Protein AF-A0A8J7XD79-F1 (afdb_monomer)

Radius of gyration: 17.16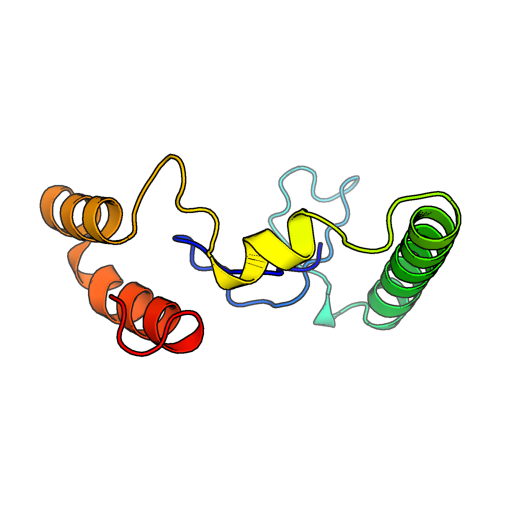 Å; Cα contacts (8 Å, |Δi|>4): 71; chains: 1; bounding box: 36×36×36 Å

Secondary structure (DSSP, 8-state):
-B-S--TTS----SB----TTT-TT-----TTT-HHHHHHHHHHHHHHHHHHHHHS-SS-HHHHHGGG-S-SSS-HHHHHHHHHHTT-GGGHHHHHHHHHHHSTTT-

Nearest PDB structures (foldseek):
  6psm-assembly3_D  TM=8.898E-01  e=2.231E+00  Pseudoalteromonas fuliginea
  6psm-assembly2_E  TM=8.918E-01  e=2.231E+00  Pseudoalteromonas fuliginea
  1fsu-assembly1_A  TM=8.501E-01  e=2.231E+00  Homo sapiens
  7all-assembly1_AAA  TM=5.612E-01  e=2.092E+00  Bacteroides thetaiotaomicron VPI-5482

Structure (mmCIF, N/CA/C/O backbone):
data_AF-A0A8J7XD79-F1
#
_entry.id   AF-A0A8J7XD79-F1
#
loop_
_atom_site.group_PDB
_atom_site.id
_atom_site.type_symbol
_atom_site.label_atom_id
_atom_site.label_alt_id
_atom_site.label_comp_id
_atom_site.label_asym_id
_atom_site.label_entity_id
_atom_site.label_seq_id
_atom_site.pdbx_PDB_ins_code
_atom_site.Cartn_x
_atom_site.Cartn_y
_atom_site.Cartn_z
_atom_site.occupancy
_atom_site.B_iso_or_equiv
_atom_site.auth_seq_id
_atom_site.auth_comp_id
_atom_site.auth_asym_id
_atom_site.auth_atom_id
_atom_site.pdbx_PDB_model_num
ATOM 1 N N . ILE A 1 1 ? 1.825 -5.593 -8.610 1.00 78.00 1 ILE A N 1
ATOM 2 C CA . ILE A 1 1 ? 1.422 -4.346 -7.913 1.00 78.00 1 ILE A CA 1
ATOM 3 C C . ILE A 1 1 ? 2.325 -4.190 -6.703 1.00 78.00 1 ILE A C 1
ATOM 5 O O . ILE A 1 1 ? 2.463 -5.159 -5.975 1.00 78.00 1 ILE A O 1
ATOM 9 N N . ARG A 1 2 ? 2.940 -3.019 -6.501 1.00 81.62 2 ARG A N 1
ATOM 10 C CA . ARG A 1 2 ? 3.750 -2.714 -5.312 1.00 81.62 2 ARG A CA 1
ATOM 11 C C . ARG A 1 2 ? 2.992 -1.739 -4.418 1.00 81.62 2 ARG A C 1
ATOM 13 O O . ARG A 1 2 ? 2.547 -0.700 -4.909 1.00 81.62 2 ARG A O 1
ATOM 20 N N . PHE A 1 3 ? 2.864 -2.042 -3.131 1.00 81.69 3 PHE A N 1
ATOM 21 C CA . PHE A 1 3 ? 2.260 -1.115 -2.176 1.00 81.69 3 PHE A CA 1
ATOM 22 C C . PHE A 1 3 ? 3.289 -0.107 -1.662 1.00 81.69 3 PHE A C 1
ATOM 24 O O . PHE A 1 3 ? 4.383 -0.468 -1.243 1.00 81.69 3 PHE A O 1
ATOM 31 N N . LEU A 1 4 ? 2.929 1.178 -1.694 1.00 85.25 4 LEU A N 1
ATOM 32 C CA . LEU A 1 4 ? 3.777 2.269 -1.191 1.00 85.25 4 LEU A CA 1
ATOM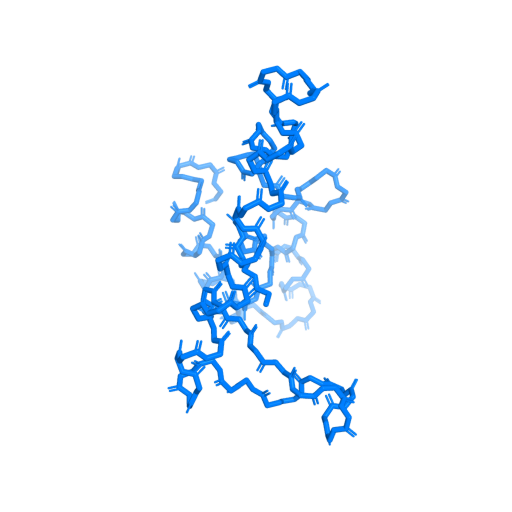 33 C C . LEU A 1 4 ? 3.353 2.732 0.207 1.00 85.25 4 LEU A C 1
ATOM 35 O O . LEU A 1 4 ? 4.162 3.230 0.981 1.00 85.25 4 LEU A O 1
ATOM 39 N N . HIS A 1 5 ? 2.068 2.576 0.522 1.00 89.00 5 HIS A N 1
ATOM 40 C CA . HIS A 1 5 ? 1.478 2.932 1.802 1.00 89.00 5 HIS A CA 1
ATOM 41 C C . HIS A 1 5 ? 0.175 2.131 1.986 1.00 89.00 5 HIS A C 1
ATOM 43 O O . HIS A 1 5 ? -0.649 2.121 1.069 1.00 89.00 5 HIS A O 1
ATOM 49 N N . PRO A 1 6 ? -0.082 1.502 3.146 1.00 84.69 6 PRO A N 1
ATOM 50 C CA . PRO A 1 6 ? -1.237 0.608 3.314 1.00 84.69 6 PRO A CA 1
ATOM 51 C C . PRO A 1 6 ? -2.573 1.351 3.462 1.00 84.69 6 PRO A C 1
ATOM 53 O O . PRO A 1 6 ? -3.656 0.805 3.258 1.00 84.69 6 PRO A O 1
ATOM 56 N N . GLY A 1 7 ? -2.511 2.627 3.847 1.00 90.94 7 GLY A N 1
ATOM 57 C CA . GLY A 1 7 ? -3.686 3.463 4.048 1.00 90.94 7 GLY A CA 1
ATOM 58 C C . GLY A 1 7 ? -4.568 2.894 5.154 1.00 90.94 7 GLY A C 1
ATOM 59 O O . GLY A 1 7 ? -4.134 2.769 6.295 1.00 90.94 7 GLY A O 1
ATOM 60 N N . LEU A 1 8 ? -5.816 2.579 4.811 1.00 92.88 8 LEU A N 1
ATOM 61 C CA . LEU A 1 8 ? -6.837 2.108 5.752 1.00 92.88 8 LEU A CA 1
ATOM 62 C C . LEU A 1 8 ? -7.235 0.645 5.536 1.00 92.88 8 LEU A C 1
ATOM 64 O O . LEU A 1 8 ? -8.174 0.176 6.179 1.00 92.88 8 LEU A O 1
ATOM 68 N N . TYR A 1 9 ? -6.563 -0.055 4.622 1.00 86.19 9 TYR A N 1
ATOM 69 C CA . TYR A 1 9 ? -6.916 -1.412 4.221 1.00 86.19 9 TYR A CA 1
ATOM 70 C C . TYR A 1 9 ? -5.820 -2.401 4.617 1.00 86.19 9 TYR A C 1
ATOM 72 O O . TYR A 1 9 ? -4.643 -2.032 4.609 1.00 86.19 9 TYR A O 1
ATOM 80 N N . PRO A 1 10 ? -6.197 -3.646 4.955 1.00 81.69 10 PRO A N 1
ATOM 81 C CA . PRO A 1 10 ? -5.256 -4.671 5.356 1.00 81.69 10 PRO A CA 1
ATOM 82 C C . PRO A 1 10 ? -4.639 -5.393 4.176 1.00 81.69 10 PRO A C 1
ATOM 84 O O . PRO A 1 10 ? -4.952 -6.543 3.898 1.00 81.69 10 PRO A O 1
ATOM 87 N N . TYR A 1 11 ? -3.773 -4.673 3.472 1.00 79.75 11 TYR A N 1
ATOM 88 C CA . TYR A 1 11 ? -2.821 -5.290 2.566 1.00 79.75 11 TYR A CA 1
ATOM 89 C C . TYR A 1 11 ? -1.545 -5.561 3.352 1.00 79.75 11 TYR A C 1
ATOM 91 O O . TYR A 1 11 ? -0.870 -4.622 3.781 1.00 79.75 11 TYR A O 1
ATOM 99 N N . ASP A 1 12 ? -1.284 -6.842 3.584 1.00 74.81 12 ASP A N 1
ATOM 100 C CA . ASP A 1 12 ? -0.123 -7.301 4.345 1.00 74.81 12 ASP A CA 1
ATOM 101 C C . ASP A 1 12 ? 1.059 -7.636 3.423 1.00 74.81 12 ASP A C 1
ATOM 103 O O . ASP A 1 12 ? 2.211 -7.508 3.833 1.00 74.81 12 ASP A O 1
ATOM 107 N N . ASP A 1 13 ? 0.775 -7.975 2.162 1.00 84.62 13 ASP A N 1
ATOM 108 C CA . ASP A 1 13 ? 1.786 -8.261 1.147 1.00 84.62 13 ASP A CA 1
ATOM 109 C C . ASP A 1 13 ? 2.352 -6.966 0.554 1.00 84.62 13 ASP A C 1
ATOM 111 O O . ASP A 1 13 ? 1.611 -6.068 0.149 1.00 84.62 13 ASP A O 1
ATOM 115 N N . GLU A 1 14 ? 3.676 -6.875 0.433 1.00 81.94 14 GLU A N 1
ATOM 116 C CA . GLU A 1 14 ? 4.336 -5.725 -0.202 1.00 81.94 14 GLU A CA 1
ATOM 117 C C . GLU A 1 14 ? 4.159 -5.722 -1.728 1.00 81.94 14 GLU A C 1
ATOM 119 O O . GLU A 1 14 ? 4.104 -4.657 -2.363 1.00 81.94 14 GLU A O 1
ATOM 124 N N . VAL A 1 15 ? 4.053 -6.918 -2.316 1.00 91.06 15 VAL A N 1
ATOM 125 C CA . VAL A 1 15 ? 3.931 -7.144 -3.755 1.00 91.06 15 VAL A CA 1
ATOM 126 C C . VAL A 1 15 ? 2.818 -8.148 -4.041 1.00 91.06 15 VAL A C 1
ATOM 128 O O . VAL A 1 15 ? 2.755 -9.217 -3.444 1.00 91.06 15 VAL A O 1
ATOM 131 N N . LEU A 1 16 ? 1.966 -7.807 -5.006 1.00 93.25 16 LEU A N 1
ATOM 132 C CA . LEU A 1 16 ? 0.949 -8.702 -5.554 1.00 93.25 16 LEU A CA 1
ATOM 133 C C . LEU A 1 16 ? 1.240 -9.022 -7.017 1.00 93.25 16 LEU A C 1
ATOM 135 O O . LEU A 1 16 ? 1.503 -8.107 -7.808 1.00 93.25 16 LEU A O 1
ATOM 139 N N . LEU A 1 17 ? 1.107 -10.284 -7.403 1.00 96.06 17 LEU A N 1
ATOM 140 C CA . LEU A 1 17 ? 1.148 -10.731 -8.791 1.00 96.06 17 LEU A CA 1
ATOM 141 C C . LEU A 1 17 ? -0.116 -11.536 -9.091 1.00 96.06 17 LEU A C 1
ATOM 143 O O . LEU A 1 17 ? -0.384 -12.530 -8.430 1.00 96.06 17 LEU A O 1
ATOM 147 N N . HIS A 1 18 ? -0.873 -11.118 -10.102 1.00 96.50 18 HIS A N 1
ATOM 148 C CA . HIS A 1 18 ? -2.101 -11.791 -10.518 1.00 96.50 18 HIS A CA 1
ATOM 149 C C . HIS A 1 18 ? -2.039 -12.090 -12.009 1.00 96.50 18 HIS A C 1
ATOM 151 O O . HIS A 1 18 ? -1.601 -11.249 -12.798 1.00 96.50 18 HIS A O 1
ATOM 157 N N . ASP A 1 19 ? -2.505 -13.273 -12.382 1.00 96.50 19 ASP A N 1
ATOM 158 C CA . ASP A 1 19 ? -2.718 -13.662 -13.769 1.00 96.50 19 ASP A CA 1
ATOM 159 C C . ASP A 1 19 ? -4.139 -13.246 -14.159 1.00 96.50 19 ASP A C 1
ATOM 161 O O . ASP A 1 19 ? -5.106 -13.857 -13.726 1.00 96.50 19 ASP A O 1
ATOM 165 N N . LEU A 1 20 ? -4.284 -12.171 -14.932 1.00 95.75 20 LEU A N 1
ATOM 166 C CA . LEU A 1 20 ? -5.606 -11.618 -15.243 1.00 95.75 20 LEU A CA 1
ATOM 167 C C . LEU A 1 20 ? -6.404 -12.457 -16.250 1.00 95.75 20 LEU A C 1
ATOM 169 O O . LEU A 1 20 ? -7.622 -12.291 -16.325 1.00 95.75 20 LEU A O 1
ATOM 173 N N . ASP A 1 21 ? -5.747 -13.339 -17.009 1.00 97.06 21 ASP A N 1
ATOM 174 C CA . ASP A 1 21 ? -6.422 -14.207 -17.977 1.00 97.06 21 ASP A CA 1
ATOM 175 C C . ASP A 1 21 ? -7.154 -15.346 -17.258 1.00 97.06 21 ASP A C 1
ATOM 177 O O . ASP A 1 21 ? -8.277 -15.705 -17.621 1.00 97.06 21 ASP A O 1
ATOM 181 N N . SER A 1 22 ? -6.525 -15.905 -16.220 1.00 96.31 22 SER A N 1
ATOM 182 C CA . SER A 1 22 ? -7.086 -17.007 -15.426 1.00 96.31 22 SER A CA 1
ATOM 183 C C . SER A 1 22 ? -7.759 -16.561 -14.120 1.00 96.31 22 SER A C 1
ATOM 185 O O . SER A 1 22 ? -8.669 -17.241 -13.643 1.00 96.31 22 SER A O 1
ATOM 187 N N . ASP A 1 23 ? -7.373 -15.407 -13.574 1.00 96.56 23 ASP A N 1
ATOM 188 C CA . ASP A 1 23 ? -7.881 -14.807 -12.337 1.00 96.56 23 ASP A CA 1
ATOM 189 C C . ASP A 1 23 ? -8.238 -13.313 -12.532 1.00 96.56 23 ASP A C 1
ATOM 191 O O . ASP A 1 23 ? -7.587 -12.407 -11.997 1.00 96.56 23 ASP A O 1
ATOM 195 N N . PRO A 1 24 ? -9.322 -13.011 -13.274 1.00 95.56 24 PRO A N 1
ATOM 196 C CA . PRO A 1 24 ? -9.744 -11.633 -13.548 1.00 95.56 24 PRO A CA 1
ATOM 197 C C . PRO A 1 24 ? -10.218 -10.873 -12.298 1.00 95.56 24 PRO A C 1
ATOM 199 O O . PRO A 1 24 ? -10.403 -9.656 -12.345 1.00 95.56 24 PRO A O 1
ATOM 202 N N . HIS A 1 25 ? -10.454 -11.578 -11.188 1.00 95.81 25 HIS A N 1
ATOM 203 C CA . HIS A 1 25 ? -10.878 -11.001 -9.913 1.00 95.81 25 HIS A CA 1
ATOM 204 C C . HIS A 1 25 ? -9.740 -10.878 -8.896 1.00 95.81 25 HIS A C 1
ATOM 206 O O . HIS A 1 25 ? -9.994 -10.396 -7.794 1.00 95.81 25 HIS A O 1
ATOM 212 N N . GLN A 1 26 ? -8.507 -11.242 -9.271 1.00 94.19 26 GLN A N 1
ATOM 213 C CA . GLN A 1 26 ? -7.304 -11.053 -8.455 1.00 94.19 26 GLN A CA 1
ATOM 214 C C . GLN A 1 26 ? -7.405 -11.739 -7.083 1.00 94.19 26 GLN A C 1
ATOM 216 O O . GLN A 1 26 ? -6.993 -11.199 -6.056 1.00 94.19 26 GLN A O 1
ATOM 221 N N . MET A 1 27 ? -8.001 -12.929 -7.066 1.00 94.50 27 MET A N 1
ATOM 222 C CA . MET A 1 27 ? -8.224 -13.730 -5.868 1.00 94.50 27 MET A CA 1
ATOM 223 C C . MET A 1 27 ? -6.962 -14.463 -5.402 1.00 94.50 27 MET A C 1
ATOM 225 O O . MET A 1 27 ? -6.871 -14.809 -4.224 1.00 94.50 27 MET A O 1
ATOM 229 N N . ILE A 1 28 ? -6.012 -14.729 -6.303 1.00 95.31 28 ILE A N 1
ATOM 230 C CA . ILE A 1 28 ? -4.799 -15.503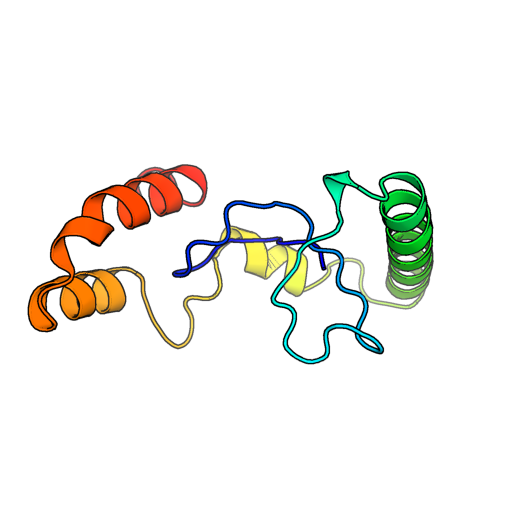 -6.024 1.00 95.31 28 ILE A CA 1
ATOM 231 C C . ILE A 1 28 ? -3.573 -14.624 -6.260 1.00 95.31 28 ILE A C 1
ATOM 233 O O . ILE A 1 28 ? -3.332 -14.165 -7.376 1.00 95.31 28 ILE A O 1
ATOM 237 N N . ASN A 1 29 ? -2.790 -14.393 -5.205 1.00 95.38 29 ASN A N 1
ATOM 238 C CA . ASN A 1 29 ? -1.496 -13.725 -5.296 1.00 95.38 29 ASN A CA 1
ATOM 239 C C . ASN A 1 29 ? -0.390 -14.758 -5.579 1.00 95.38 29 ASN A C 1
ATOM 241 O O . ASN A 1 29 ? -0.109 -15.599 -4.734 1.00 95.38 29 ASN A O 1
ATOM 245 N N . PHE A 1 30 ? 0.248 -14.667 -6.745 1.00 96.12 30 PHE A N 1
ATOM 246 C CA . PHE A 1 30 ? 1.342 -15.538 -7.191 1.00 96.12 30 PHE A CA 1
ATOM 247 C C . PHE A 1 30 ? 2.741 -14.958 -6.927 1.00 96.12 30 PHE A C 1
ATOM 249 O O . PHE A 1 30 ? 3.715 -15.451 -7.494 1.00 96.12 30 PHE A O 1
ATOM 256 N N . ALA A 1 31 ? 2.866 -13.880 -6.144 1.00 95.44 31 ALA A N 1
ATOM 257 C CA . ALA A 1 31 ? 4.142 -13.179 -5.98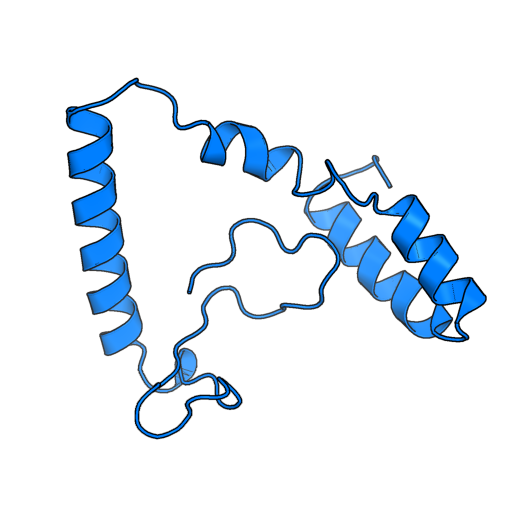1 1.00 95.44 31 ALA A CA 1
ATOM 258 C C . ALA A 1 31 ? 5.257 -14.095 -5.443 1.00 95.44 31 ALA A C 1
ATOM 260 O O . ALA A 1 31 ? 6.358 -14.093 -5.992 1.00 95.44 31 ALA A O 1
ATOM 261 N N . ASP A 1 32 ? 4.948 -14.923 -4.443 1.00 95.38 32 ASP A N 1
ATOM 262 C CA . ASP A 1 32 ? 5.903 -15.874 -3.858 1.00 95.38 32 ASP A CA 1
ATOM 263 C C . ASP A 1 32 ? 6.145 -17.103 -4.751 1.00 95.38 32 ASP A C 1
ATOM 265 O O . ASP A 1 32 ? 7.223 -17.696 -4.719 1.00 95.38 32 ASP A O 1
ATOM 269 N N . ASP A 1 33 ? 5.162 -17.470 -5.581 1.00 97.06 33 ASP A N 1
ATOM 270 C CA . ASP A 1 33 ? 5.237 -18.628 -6.480 1.00 97.06 33 ASP A CA 1
ATOM 271 C C . ASP A 1 33 ? 6.052 -18.344 -7.751 1.00 97.06 33 ASP A C 1
ATOM 273 O O . ASP A 1 33 ? 6.558 -19.271 -8.388 1.00 97.06 33 ASP A O 1
ATOM 277 N N . LYS A 1 34 ? 6.148 -17.070 -8.157 1.00 96.75 34 LYS A N 1
ATOM 278 C CA . LYS A 1 34 ? 6.809 -16.630 -9.397 1.00 96.75 34 LYS A CA 1
ATOM 279 C C . LYS A 1 34 ? 7.754 -15.440 -9.154 1.00 96.75 34 LYS A C 1
ATOM 281 O O . LYS A 1 34 ? 7.530 -14.354 -9.702 1.00 96.75 34 LYS A O 1
ATOM 286 N N . PRO A 1 35 ? 8.807 -15.612 -8.332 1.00 96.50 35 PRO A N 1
ATOM 287 C CA . PRO A 1 35 ? 9.712 -14.521 -7.968 1.00 96.50 35 PRO A CA 1
ATOM 288 C C . PRO A 1 35 ? 10.496 -13.961 -9.167 1.00 96.50 35 PRO A C 1
ATOM 290 O O . PRO A 1 35 ? 10.795 -12.771 -9.202 1.00 96.50 35 PRO A O 1
ATOM 293 N N . ASP A 1 36 ? 10.777 -14.792 -10.170 1.00 97.81 36 ASP A N 1
ATOM 294 C CA . ASP A 1 36 ? 11.403 -14.406 -11.438 1.00 97.81 36 ASP A CA 1
ATOM 295 C C . ASP A 1 36 ? 10.527 -13.432 -12.240 1.00 97.81 36 ASP A C 1
ATOM 297 O O . ASP A 1 36 ? 11.004 -12.403 -12.720 1.00 97.81 36 ASP A O 1
ATOM 301 N N . VAL A 1 37 ? 9.221 -13.703 -12.315 1.00 97.38 37 VAL A N 1
ATOM 302 C CA . VAL A 1 37 ? 8.250 -12.815 -12.972 1.00 97.38 37 VAL A CA 1
ATOM 303 C C . VAL A 1 37 ? 8.102 -11.504 -12.200 1.00 97.38 37 VAL A C 1
ATOM 305 O O . VAL A 1 37 ? 8.006 -10.432 -12.801 1.00 97.38 37 VAL A O 1
ATOM 308 N N . VAL A 1 38 ? 8.099 -11.561 -10.864 1.00 96.88 38 VAL A N 1
ATOM 309 C CA . VAL A 1 38 ? 8.084 -10.353 -10.026 1.00 96.88 38 VAL A CA 1
ATOM 310 C C . VAL A 1 38 ? 9.313 -9.487 -10.302 1.00 96.88 38 VAL A C 1
ATOM 312 O O . VAL A 1 38 ? 9.165 -8.273 -10.467 1.00 96.88 38 VAL A O 1
ATOM 315 N N . GLU A 1 39 ? 10.501 -10.087 -10.374 1.00 96.50 39 GLU A N 1
ATOM 316 C CA . GLU A 1 39 ? 11.753 -9.382 -10.653 1.00 96.50 39 GLU A CA 1
ATOM 317 C C . GLU A 1 39 ? 11.733 -8.728 -12.040 1.00 96.50 39 GLU A C 1
ATOM 319 O O . GLU A 1 39 ? 11.990 -7.527 -12.151 1.00 96.50 39 GLU A O 1
ATOM 324 N N . GLU A 1 40 ? 11.348 -9.471 -13.080 1.00 97.75 40 GLU A N 1
ATOM 325 C CA . GLU A 1 40 ? 11.266 -8.960 -14.452 1.00 97.75 40 GLU A CA 1
ATOM 326 C C . GLU A 1 40 ? 10.321 -7.753 -14.555 1.00 97.75 40 GLU A C 1
ATOM 328 O O . GLU A 1 40 ? 10.702 -6.677 -15.032 1.00 97.75 40 GLU A O 1
ATOM 333 N N . LEU A 1 41 ? 9.084 -7.901 -14.070 1.00 96.62 41 LEU A N 1
ATOM 334 C CA . LEU A 1 41 ? 8.075 -6.846 -14.158 1.00 96.62 41 LEU A CA 1
ATOM 335 C C . LEU A 1 41 ? 8.449 -5.623 -13.313 1.00 96.62 41 LEU A C 1
ATOM 337 O O . LEU A 1 41 ? 8.205 -4.485 -13.730 1.00 96.62 41 LEU A O 1
ATOM 341 N N . SER A 1 42 ? 9.066 -5.839 -12.149 1.00 94.88 42 SER A N 1
ATOM 342 C CA . SER A 1 42 ? 9.593 -4.750 -11.318 1.00 94.88 42 SER A CA 1
ATOM 343 C C . SER A 1 42 ? 10.728 -4.017 -12.033 1.00 94.88 42 SER A C 1
ATOM 345 O O . SER A 1 42 ? 10.732 -2.787 -12.067 1.00 94.88 42 SER A O 1
ATOM 347 N N . GLY A 1 43 ? 11.626 -4.751 -12.695 1.00 96.25 43 GLY A N 1
ATOM 348 C CA . GLY A 1 43 ? 12.710 -4.189 -13.498 1.00 96.25 43 GLY A CA 1
ATOM 349 C C . GLY A 1 43 ? 12.209 -3.321 -14.655 1.00 96.25 43 GLY A C 1
ATOM 350 O O . GLY A 1 43 ? 12.718 -2.213 -14.862 1.00 96.25 43 GLY A O 1
ATOM 351 N N . HIS A 1 44 ? 11.170 -3.766 -15.369 1.00 96.69 44 HIS A N 1
ATOM 352 C CA . HIS A 1 44 ? 10.519 -2.962 -16.409 1.00 96.69 44 HIS A CA 1
ATOM 353 C C . HIS A 1 44 ? 9.937 -1.659 -15.850 1.00 96.69 44 HIS A C 1
ATOM 355 O O . HIS A 1 44 ? 10.154 -0.588 -16.425 1.00 96.69 44 HIS A O 1
ATOM 361 N N . MET A 1 45 ? 9.240 -1.730 -14.712 1.00 93.88 45 MET A N 1
ATOM 362 C CA . MET A 1 45 ? 8.663 -0.552 -14.064 1.00 93.88 45 MET A CA 1
ATOM 363 C C . MET A 1 45 ? 9.744 0.434 -13.605 1.00 93.88 45 MET A C 1
ATOM 365 O O . MET A 1 45 ? 9.629 1.634 -13.854 1.00 93.88 45 MET A O 1
ATOM 369 N N . ASP A 1 46 ? 10.818 -0.060 -12.991 1.00 92.44 46 ASP A N 1
ATOM 370 C CA . ASP A 1 46 ? 11.929 0.769 -12.530 1.00 92.44 46 ASP A CA 1
ATOM 371 C C . ASP A 1 46 ? 12.659 1.448 -13.693 1.00 92.44 46 ASP A C 1
ATOM 373 O O . ASP A 1 46 ? 13.023 2.623 -13.591 1.00 92.44 46 ASP A O 1
ATOM 377 N N . SER A 1 47 ? 12.855 0.742 -14.813 1.00 95.56 47 SER A N 1
ATOM 378 C CA . SER A 1 47 ? 13.442 1.337 -16.019 1.00 95.56 47 SER A CA 1
ATOM 379 C C . SER A 1 47 ? 12.570 2.452 -16.569 1.00 95.56 47 SER A C 1
ATOM 381 O O . SER A 1 47 ? 13.045 3.575 -16.743 1.00 95.56 47 SER A O 1
ATOM 383 N N . TRP A 1 48 ? 11.281 2.170 -16.760 1.00 93.44 48 TRP A N 1
ATOM 384 C CA . TRP A 1 48 ? 10.337 3.167 -17.243 1.00 93.44 48 TRP A CA 1
ATOM 385 C C . TRP A 1 48 ? 10.294 4.392 -16.324 1.00 93.44 48 TRP A C 1
ATOM 387 O O . TRP A 1 48 ? 10.326 5.527 -16.801 1.00 93.44 48 TRP A O 1
ATOM 397 N N . ARG A 1 49 ? 10.276 4.171 -15.004 1.00 89.19 49 ARG A N 1
ATOM 398 C CA . ARG A 1 49 ? 10.248 5.234 -13.999 1.00 89.19 49 ARG A CA 1
ATOM 399 C C . ARG A 1 49 ? 11.479 6.131 -14.105 1.00 89.19 49 ARG A C 1
ATOM 401 O O . ARG A 1 49 ? 11.317 7.348 -14.171 1.00 89.19 49 ARG A O 1
ATOM 408 N N . ARG A 1 50 ? 12.688 5.557 -14.180 1.00 90.38 50 ARG A N 1
ATOM 409 C CA . ARG A 1 50 ? 13.932 6.328 -14.384 1.00 90.38 50 ARG A CA 1
ATOM 410 C C . ARG A 1 50 ? 13.855 7.198 -15.638 1.00 90.38 50 ARG A C 1
ATOM 412 O O . ARG A 1 50 ? 14.124 8.392 -15.557 1.00 90.38 50 ARG A O 1
ATOM 419 N N . GLU A 1 51 ? 13.402 6.635 -16.758 1.00 93.12 51 GLU A N 1
ATOM 420 C CA . GLU A 1 51 ? 13.252 7.385 -18.011 1.00 93.12 51 GLU A CA 1
ATOM 421 C C . GLU A 1 51 ? 12.258 8.551 -17.903 1.00 93.12 51 GLU A C 1
ATOM 423 O O . GLU A 1 51 ? 12.432 9.570 -18.571 1.00 93.12 51 GLU A O 1
ATOM 428 N N . GLN A 1 52 ? 11.192 8.422 -17.103 1.00 90.25 52 GLN A N 1
ATOM 429 C CA . GLN A 1 52 ? 10.243 9.524 -16.911 1.00 90.25 52 GLN A CA 1
ATOM 430 C C . GLN A 1 52 ? 10.825 10.636 -16.039 1.00 90.25 52 GLN A C 1
ATOM 432 O O . GLN A 1 52 ? 10.627 11.811 -16.347 1.00 90.25 52 GLN A O 1
ATOM 437 N N . PHE A 1 53 ? 11.578 10.290 -14.992 1.00 87.62 53 PHE A N 1
ATOM 438 C CA . PHE A 1 53 ? 12.261 11.284 -14.163 1.00 87.62 53 PHE A CA 1
ATOM 439 C C . PHE A 1 53 ? 13.282 12.101 -14.952 1.00 87.62 53 PHE A C 1
ATOM 441 O O . PHE A 1 53 ? 13.375 13.310 -14.754 1.00 87.62 53 PHE A O 1
ATOM 448 N N . GLU A 1 54 ? 14.006 11.473 -15.879 1.00 89.62 54 GLU A N 1
ATOM 449 C CA . GLU A 1 54 ? 14.949 12.175 -16.758 1.00 89.62 54 GLU A CA 1
ATOM 450 C C . GLU A 1 54 ? 14.261 13.205 -17.671 1.00 89.62 54 GLU A C 1
ATOM 452 O O . GLU A 1 54 ? 14.867 14.214 -18.034 1.00 89.62 54 GLU A O 1
ATOM 457 N N . LYS A 1 55 ? 12.989 12.978 -18.026 1.00 89.25 55 LYS A N 1
ATOM 458 C CA . LYS A 1 55 ? 12.187 13.869 -18.885 1.00 89.25 55 LYS A CA 1
ATOM 459 C C . LYS A 1 55 ? 11.452 14.967 -18.108 1.00 89.25 55 LYS A C 1
ATOM 461 O O . LYS A 1 55 ? 10.966 15.915 -18.724 1.00 89.25 55 LYS A O 1
ATOM 466 N N . GLY A 1 56 ? 11.307 14.816 -16.792 1.00 79.12 56 GLY A N 1
ATOM 467 C CA . GLY A 1 56 ? 10.371 15.578 -15.966 1.00 79.12 56 GLY A CA 1
ATOM 468 C C . GLY A 1 56 ? 11.015 16.459 -14.894 1.00 79.12 56 GLY A C 1
ATOM 469 O O . GLY A 1 56 ? 12.193 16.815 -14.938 1.00 79.12 56 GLY A O 1
ATOM 470 N N . THR A 1 57 ? 10.201 16.855 -13.914 1.00 70.38 57 THR A N 1
ATOM 471 C CA . THR A 1 57 ? 10.652 17.590 -12.727 1.00 70.38 57 THR A CA 1
ATOM 472 C C . THR A 1 57 ? 11.401 16.663 -11.771 1.00 70.38 57 THR A C 1
ATOM 474 O O . THR A 1 57 ? 11.079 15.487 -11.658 1.00 70.38 57 THR A O 1
ATOM 477 N N . LYS A 1 58 ? 12.376 17.202 -11.027 1.00 73.62 58 LYS A N 1
ATOM 478 C CA . LYS A 1 58 ? 13.241 16.413 -10.125 1.00 73.62 58 LYS A CA 1
ATOM 479 C C . LYS A 1 58 ? 12.512 15.721 -8.965 1.00 73.62 58 LYS A C 1
ATOM 481 O O . LYS A 1 58 ? 13.109 14.862 -8.331 1.00 73.62 58 LYS A O 1
ATOM 486 N N . ILE A 1 59 ? 11.288 16.141 -8.650 1.00 80.38 59 ILE A N 1
ATOM 487 C CA . ILE A 1 59 ? 10.511 15.659 -7.507 1.00 80.38 59 ILE A CA 1
ATOM 488 C C . ILE A 1 59 ? 9.219 15.051 -8.046 1.00 80.38 59 ILE A C 1
ATOM 490 O O . ILE A 1 59 ? 8.518 15.700 -8.827 1.00 80.38 59 ILE A O 1
ATOM 494 N N . ASP A 1 60 ? 8.942 13.812 -7.648 1.00 85.50 60 ASP A N 1
ATOM 495 C CA . ASP 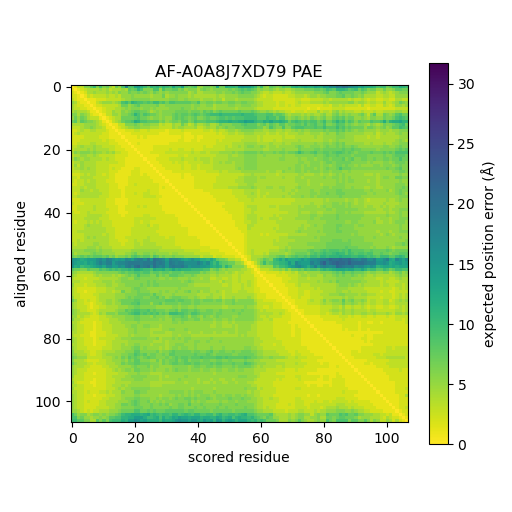A 1 60 ? 7.697 13.107 -7.937 1.00 85.50 60 ASP A CA 1
ATOM 496 C C . ASP A 1 60 ? 6.678 13.417 -6.834 1.00 85.50 60 ASP A C 1
ATOM 498 O O . ASP A 1 60 ? 6.898 13.040 -5.680 1.00 85.50 60 ASP A O 1
ATOM 502 N N . PRO A 1 61 ? 5.552 14.080 -7.156 1.00 86.69 61 PRO A N 1
ATOM 503 C CA . PRO A 1 61 ? 4.513 14.376 -6.174 1.00 86.69 61 PRO A CA 1
ATOM 504 C C . PRO A 1 61 ? 3.977 13.130 -5.459 1.00 86.69 61 PRO A C 1
ATOM 506 O O . PRO A 1 61 ? 3.505 13.228 -4.327 1.00 86.69 61 PRO A O 1
ATOM 509 N N . LEU A 1 62 ? 4.039 11.948 -6.088 1.00 86.88 62 LEU A N 1
ATOM 510 C CA . LEU A 1 62 ? 3.664 10.699 -5.432 1.00 86.88 62 LEU A CA 1
ATOM 511 C C . LEU A 1 62 ? 4.602 10.389 -4.261 1.00 86.88 62 LEU A C 1
ATOM 513 O O . LEU A 1 62 ? 4.120 10.012 -3.194 1.00 86.88 62 LEU A O 1
ATOM 517 N N . GLU A 1 63 ? 5.914 10.583 -4.427 1.00 86.75 63 GLU A N 1
ATOM 518 C CA . GLU A 1 63 ? 6.894 10.373 -3.354 1.00 86.75 63 GLU A CA 1
ATOM 519 C C . GLU A 1 63 ? 6.680 11.342 -2.189 1.00 86.75 63 GLU A C 1
ATOM 521 O O . GLU A 1 63 ? 6.801 10.936 -1.036 1.00 86.75 63 GLU A O 1
ATOM 526 N N . GLU A 1 64 ? 6.296 12.591 -2.463 1.00 89.44 64 GLU A N 1
ATOM 527 C CA . GLU A 1 64 ? 5.958 13.559 -1.410 1.00 89.44 64 GLU A CA 1
ATOM 528 C C . GLU A 1 64 ? 4.672 13.176 -0.660 1.00 89.44 64 GLU A C 1
ATOM 530 O O . GLU A 1 64 ? 4.542 13.415 0.542 1.00 89.44 64 GLU A O 1
ATOM 535 N N . MET A 1 65 ? 3.720 12.553 -1.357 1.00 90.12 65 MET A N 1
ATOM 536 C CA . MET A 1 65 ? 2.427 12.164 -0.797 1.00 90.12 65 MET A CA 1
ATOM 537 C C . MET A 1 65 ? 2.463 10.855 -0.002 1.00 90.12 65 MET A C 1
ATOM 539 O O . MET A 1 65 ? 1.687 10.706 0.944 1.00 90.12 65 MET A O 1
ATOM 543 N N . VAL A 1 66 ? 3.333 9.903 -0.353 1.00 90.25 66 VAL A N 1
ATOM 544 C CA . VAL A 1 66 ? 3.410 8.584 0.306 1.00 90.25 66 VAL A CA 1
ATOM 545 C C . VAL A 1 66 ? 3.592 8.691 1.833 1.00 90.25 66 VAL A C 1
ATOM 547 O O . VAL A 1 66 ? 2.799 8.067 2.545 1.00 90.25 66 VAL A O 1
ATOM 550 N N . PRO A 1 67 ? 4.520 9.512 2.370 1.00 88.56 67 PRO A N 1
ATOM 551 C CA . PRO A 1 67 ? 4.678 9.702 3.814 1.00 88.56 67 PRO A CA 1
ATOM 552 C C . PRO A 1 67 ? 3.475 10.363 4.491 1.00 88.56 67 PRO A C 1
ATOM 554 O O . PRO A 1 67 ? 3.281 10.204 5.691 1.00 88.56 67 PRO A O 1
ATOM 557 N N . LEU A 1 68 ? 2.662 11.123 3.750 1.0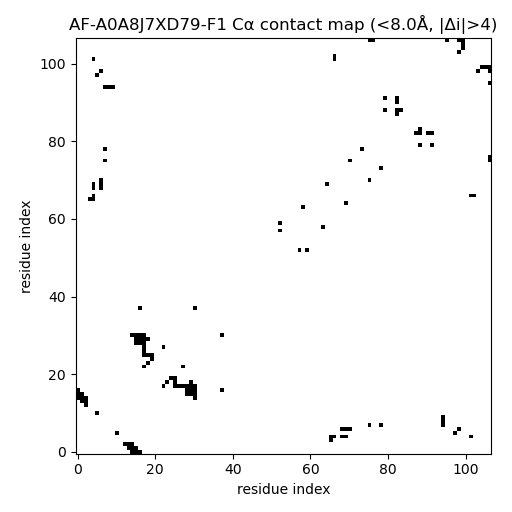0 90.62 68 LEU A N 1
ATOM 558 C CA . LEU A 1 68 ? 1.454 11.767 4.280 1.00 90.62 68 LEU A CA 1
ATOM 559 C C . LEU A 1 68 ? 0.262 10.803 4.331 1.00 90.62 68 LEU A C 1
ATOM 561 O O . LEU A 1 68 ? -0.653 10.990 5.138 1.00 90.62 68 LEU A O 1
ATOM 565 N N . GLY A 1 69 ? 0.301 9.754 3.509 1.00 89.56 69 GLY A N 1
ATOM 566 C CA . GLY A 1 69 ? -0.736 8.742 3.385 1.00 89.56 69 GLY A CA 1
ATOM 567 C C . GLY A 1 69 ? -1.948 9.209 2.558 1.00 89.56 69 GLY A C 1
ATOM 568 O O . GLY A 1 69 ? -2.199 10.406 2.393 1.00 89.56 69 GLY A O 1
ATOM 569 N N . PRO A 1 70 ? -2.760 8.271 2.036 1.00 90.38 70 PRO A N 1
ATOM 570 C CA . PRO A 1 70 ? -3.889 8.560 1.148 1.00 90.38 70 PRO A CA 1
ATOM 571 C C . PRO A 1 70 ? -5.143 9.020 1.918 1.00 90.38 70 PRO A C 1
ATOM 573 O O . PRO A 1 70 ? -6.241 8.500 1.722 1.00 90.38 70 PRO A O 1
ATOM 576 N N . PHE A 1 71 ? -4.997 9.990 2.823 1.00 92.44 71 PHE A N 1
ATOM 577 C CA . PHE A 1 71 ? -6.045 10.374 3.780 1.00 92.44 71 PHE A CA 1
ATOM 578 C C . PHE A 1 71 ? -6.841 11.627 3.395 1.00 92.44 71 PHE A C 1
ATOM 580 O O . PHE A 1 71 ? -7.674 12.086 4.174 1.00 92.44 71 PHE A O 1
ATOM 587 N N . ILE A 1 72 ? -6.628 12.165 2.188 1.00 89.69 72 ILE A N 1
ATOM 588 C CA . ILE A 1 72 ? -7.255 13.412 1.709 1.00 89.69 72 ILE A CA 1
ATOM 589 C C . ILE A 1 72 ? -8.789 13.356 1.804 1.00 89.69 72 ILE A C 1
ATOM 591 O O . ILE A 1 72 ? -9.425 14.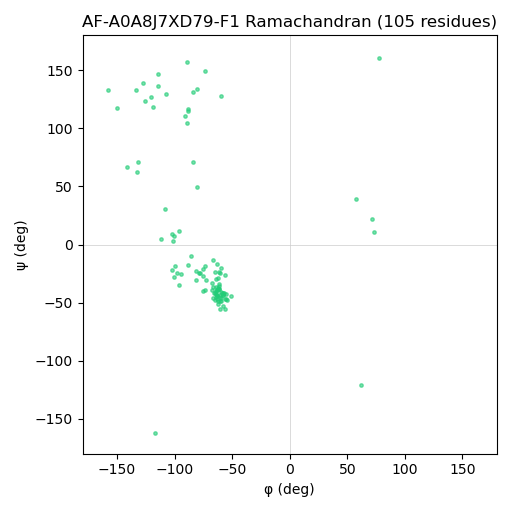317 2.228 1.00 89.69 72 ILE A O 1
ATOM 595 N N . TYR A 1 73 ? -9.391 12.225 1.429 1.00 89.81 73 TYR A N 1
ATOM 596 C CA . TYR A 1 73 ? -10.851 12.081 1.370 1.00 89.81 73 TYR A CA 1
ATOM 597 C C . TYR A 1 73 ? -11.439 11.319 2.563 1.00 89.81 73 TYR A C 1
ATOM 599 O O . TYR A 1 73 ? -12.630 11.445 2.870 1.00 89.81 73 TYR A O 1
ATOM 607 N N . TYR A 1 74 ? -10.620 10.518 3.247 1.00 94.19 74 TYR A N 1
ATOM 608 C CA . TYR A 1 74 ? -11.062 9.682 4.352 1.00 94.19 74 TYR A CA 1
ATOM 609 C C . TYR A 1 74 ? -9.931 9.473 5.357 1.00 94.19 74 TYR A C 1
ATOM 611 O O . TYR A 1 74 ? -8.896 8.900 5.024 1.00 94.19 74 TYR A O 1
ATOM 619 N N . SER A 1 75 ? -10.134 9.954 6.584 1.00 94.56 75 SER A N 1
ATOM 620 C CA . SER A 1 75 ? -9.098 9.942 7.613 1.00 94.56 75 SER A CA 1
ATOM 621 C C . SER A 1 75 ? -9.112 8.652 8.444 1.00 94.56 75 SER A C 1
ATOM 623 O O . SER A 1 75 ? -10.159 7.996 8.557 1.00 94.56 75 SER A O 1
ATOM 625 N N . PRO A 1 76 ? -7.982 8.299 9.077 1.00 95.38 76 PRO A N 1
ATOM 626 C CA . PRO A 1 76 ? -7.917 7.216 10.052 1.00 95.38 76 PRO A CA 1
ATOM 627 C C . PRO A 1 76 ? -8.969 7.291 11.156 1.00 95.38 76 PRO A C 1
ATOM 629 O O . PRO A 1 76 ? -9.643 6.302 11.430 1.00 95.38 76 PRO A O 1
ATOM 632 N N . GLU A 1 77 ? -9.204 8.467 11.734 1.00 95.12 77 GLU A N 1
ATOM 633 C CA . GLU A 1 77 ? -10.179 8.658 12.814 1.00 95.12 77 GLU A CA 1
ATOM 634 C C . GLU A 1 77 ? -11.598 8.348 12.336 1.00 95.12 77 GLU A C 1
ATOM 636 O O . GLU A 1 77 ? -12.377 7.710 13.048 1.00 95.12 77 GLU A O 1
ATOM 641 N N . ARG A 1 78 ? -11.934 8.747 11.099 1.00 96.56 78 ARG A N 1
ATOM 642 C CA . ARG A 1 78 ? -13.221 8.403 10.480 1.00 96.56 78 ARG A CA 1
ATOM 643 C C . ARG A 1 78 ? -13.366 6.896 10.295 1.00 96.56 78 ARG A C 1
ATOM 645 O O . ARG A 1 78 ? -14.455 6.371 10.529 1.00 96.56 78 ARG A O 1
ATOM 652 N N . MET A 1 79 ? -12.295 6.201 9.910 1.00 96.56 79 MET A N 1
ATOM 653 C CA . MET A 1 79 ? -12.313 4.742 9.785 1.00 96.56 79 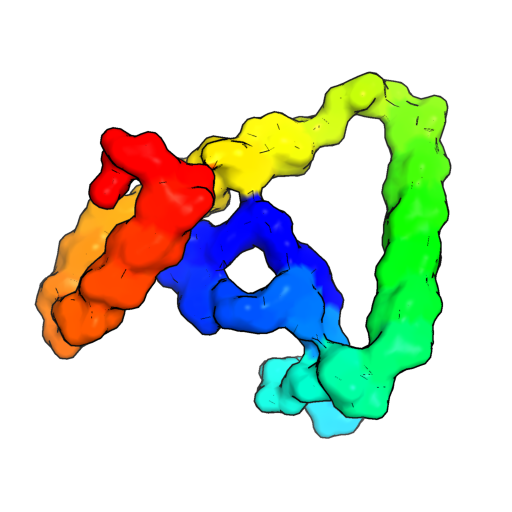MET A CA 1
ATOM 654 C C . MET A 1 79 ? -12.493 4.059 11.138 1.00 96.56 79 MET A C 1
ATOM 656 O O . MET A 1 79 ? -13.360 3.200 11.263 1.00 96.56 79 MET A O 1
ATOM 660 N N . LEU A 1 80 ? -11.753 4.484 12.163 1.00 96.06 80 LEU A N 1
ATOM 661 C CA . LEU A 1 80 ? -11.876 3.959 13.524 1.00 96.06 80 LEU A CA 1
ATOM 662 C C . LEU A 1 80 ? -13.312 4.105 14.048 1.00 96.06 80 LEU A C 1
ATOM 664 O O . LEU A 1 80 ? -13.916 3.135 14.500 1.00 96.06 80 LEU A O 1
ATOM 668 N N . GLN A 1 81 ? -13.916 5.286 13.879 1.00 97.06 81 GLN A N 1
ATOM 669 C CA . GLN A 1 81 ? -15.321 5.512 14.231 1.00 97.06 81 GLN A CA 1
ATOM 670 C C . GLN A 1 81 ? -16.283 4.630 13.427 1.00 97.06 81 GLN A C 1
ATOM 672 O O . GLN A 1 81 ? -17.297 4.173 13.954 1.00 97.06 81 GLN A O 1
ATOM 677 N N . ARG A 1 82 ? -16.009 4.406 12.136 1.00 97.00 82 ARG A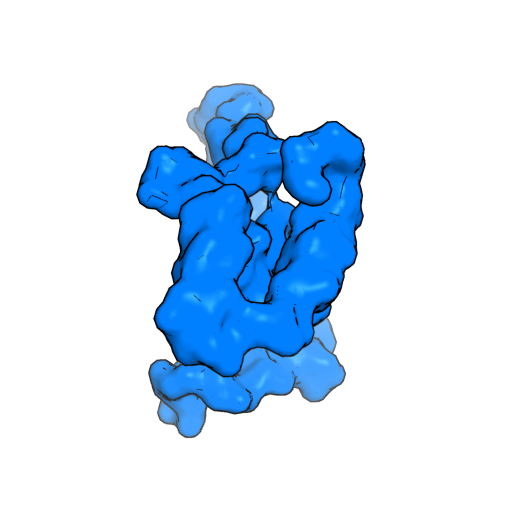 N 1
ATOM 678 C CA . ARG A 1 82 ? -16.828 3.531 11.289 1.00 97.00 82 ARG A CA 1
ATOM 679 C C . ARG A 1 82 ? -16.745 2.080 11.756 1.00 97.00 82 ARG A C 1
ATOM 681 O O . ARG A 1 82 ? -17.779 1.414 11.767 1.00 97.00 82 ARG A O 1
ATOM 688 N N . LEU A 1 83 ? -15.559 1.596 12.119 1.00 97.00 83 LEU A N 1
ATOM 689 C CA . LEU A 1 83 ? -15.358 0.235 12.616 1.00 97.00 83 LEU A CA 1
ATOM 690 C C . LEU A 1 83 ? -16.188 -0.005 13.879 1.00 97.00 83 LEU A C 1
ATOM 692 O O . LEU A 1 83 ? -16.993 -0.933 13.878 1.00 97.00 83 LEU A O 1
ATOM 696 N N . GLU A 1 84 ? -16.128 0.903 14.857 1.00 97.38 84 GLU A N 1
ATOM 697 C CA . GLU A 1 84 ? -16.987 0.847 16.052 1.00 97.38 84 GLU A CA 1
ATOM 698 C C . GLU A 1 84 ? -18.478 0.822 15.690 1.00 97.38 84 GLU A C 1
ATOM 700 O O . GLU A 1 84 ? -19.211 -0.106 16.031 1.00 97.38 84 GLU A O 1
ATOM 705 N N . LYS A 1 85 ? -18.941 1.814 14.914 1.00 98.12 85 LYS A N 1
ATOM 706 C CA . LYS A 1 85 ? -20.369 1.976 14.579 1.00 98.12 85 LYS A CA 1
ATOM 707 C C . LYS A 1 85 ? -20.967 0.805 13.807 1.00 98.12 85 LYS A C 1
ATOM 709 O O . LYS A 1 85 ? -22.182 0.645 13.790 1.00 98.12 85 LYS A O 1
ATOM 714 N N . THR A 1 86 ? -20.136 0.036 13.113 1.00 97.62 86 THR A N 1
ATOM 715 C CA . THR A 1 86 ? -20.580 -1.097 12.292 1.00 97.62 86 THR A CA 1
ATOM 716 C C . THR A 1 86 ? -20.345 -2.447 12.962 1.00 97.62 86 THR A C 1
ATOM 718 O O . THR A 1 86 ? -20.516 -3.468 12.304 1.00 97.62 86 THR A O 1
ATOM 721 N N . GLY A 1 87 ? -19.957 -2.459 14.243 1.00 97.50 87 GLY A N 1
ATOM 722 C CA . GLY A 1 87 ? -19.711 -3.688 14.999 1.00 97.50 87 GLY A CA 1
ATOM 723 C C . GLY A 1 87 ? -18.447 -4.438 14.574 1.00 97.50 87 GLY A C 1
ATOM 724 O O . GLY A 1 87 ? -18.370 -5.636 14.800 1.00 97.50 87 GLY A O 1
ATOM 725 N N . ARG A 1 88 ? -17.484 -3.747 13.944 1.00 96.94 88 ARG A N 1
ATOM 726 C CA . ARG A 1 88 ? -16.182 -4.282 13.494 1.00 96.94 88 ARG A CA 1
ATOM 727 C C . ARG A 1 88 ? -15.020 -3.756 14.343 1.00 96.94 88 ARG A C 1
ATOM 729 O O . ARG A 1 88 ? -13.917 -3.518 13.840 1.00 96.94 88 ARG A O 1
ATOM 736 N N . GLY A 1 89 ? -15.295 -3.471 15.616 1.00 96.75 89 GLY A N 1
ATOM 737 C CA . GLY A 1 89 ? -14.332 -2.885 16.550 1.00 96.75 89 GLY A CA 1
ATOM 738 C C . GLY A 1 89 ? -13.099 -3.766 16.769 1.00 96.75 89 GLY A C 1
ATOM 739 O O . GLY A 1 89 ? -12.014 -3.254 17.026 1.00 96.75 89 GLY A O 1
ATOM 740 N N . GLU A 1 90 ? -13.206 -5.079 16.552 1.00 96.88 90 GLU A N 1
ATOM 741 C CA . GLU A 1 90 ? -12.092 -6.028 16.641 1.00 96.88 90 GLU A CA 1
ATOM 742 C C . GLU A 1 90 ? -10.944 -5.727 15.665 1.00 96.88 90 GLU A C 1
ATOM 744 O O . GLU A 1 90 ? -9.816 -6.151 15.901 1.00 96.88 90 GLU A O 1
ATOM 749 N N . ARG A 1 91 ? -11.199 -4.963 14.592 1.00 95.31 91 ARG A N 1
ATOM 750 C CA . ARG A 1 91 ? -10.180 -4.557 13.605 1.00 95.31 91 ARG A CA 1
ATOM 751 C C . ARG A 1 91 ? -9.412 -3.293 13.992 1.00 95.31 91 ARG A C 1
ATOM 753 O O . ARG A 1 91 ? -8.440 -2.936 13.332 1.00 95.31 91 ARG A O 1
ATOM 760 N N . ILE A 1 92 ? -9.842 -2.588 15.035 1.00 95.69 92 ILE A N 1
ATOM 761 C CA . ILE A 1 92 ? -9.221 -1.328 15.463 1.00 95.69 92 ILE A CA 1
ATOM 762 C C . ILE A 1 92 ? -7.777 -1.514 15.944 1.00 95.69 92 ILE A C 1
ATOM 764 O O . ILE A 1 92 ? -6.936 -0.720 15.521 1.00 95.69 92 ILE A O 1
ATOM 768 N N . PRO A 1 93 ? -7.447 -2.521 16.781 1.00 95.31 93 PRO A N 1
ATOM 769 C CA . PRO A 1 93 ? -6.069 -2.729 17.225 1.00 95.31 93 PRO A CA 1
ATOM 770 C C . PRO A 1 93 ? -5.099 -2.944 16.058 1.00 95.31 93 PRO A C 1
ATOM 772 O O . PRO A 1 93 ? -4.019 -2.358 16.037 1.00 95.31 93 PRO A O 1
ATOM 775 N N . GLU A 1 94 ? -5.523 -3.727 15.065 1.00 94.19 94 GLU A N 1
ATOM 776 C CA . GLU A 1 94 ? -4.778 -3.994 13.832 1.00 94.19 94 GLU A CA 1
ATOM 777 C C . GLU A 1 94 ? -4.526 -2.691 13.058 1.00 94.19 94 GLU A C 1
ATOM 779 O O . GLU A 1 94 ? -3.373 -2.304 12.855 1.00 94.19 94 GLU A O 1
ATOM 784 N N . LEU A 1 95 ? -5.590 -1.943 12.734 1.00 94.50 95 LEU A N 1
ATOM 785 C CA . LEU A 1 95 ? -5.475 -0.680 12.003 1.00 94.50 95 LEU A CA 1
ATOM 786 C C . LEU A 1 95 ? -4.569 0.326 12.727 1.00 94.50 95 LEU A C 1
ATOM 788 O O . LEU A 1 95 ? -3.760 0.986 12.080 1.00 94.50 95 LEU A O 1
ATOM 792 N N . ARG A 1 96 ? -4.670 0.435 14.058 1.00 94.12 96 ARG A N 1
ATOM 793 C CA . ARG A 1 96 ? -3.800 1.312 14.859 1.00 94.12 96 ARG A CA 1
ATOM 794 C C . ARG A 1 96 ? -2.340 0.887 14.789 1.00 94.12 96 ARG A C 1
ATOM 796 O O . ARG A 1 96 ? -1.485 1.729 14.548 1.00 94.12 96 ARG A O 1
ATOM 803 N N . SER A 1 97 ? -2.060 -0.405 14.957 1.00 92.38 97 SER A N 1
ATOM 804 C CA . SER A 1 97 ? -0.695 -0.930 14.868 1.00 92.38 97 SER A CA 1
ATOM 805 C C . SER A 1 97 ? -0.075 -0.650 13.501 1.00 92.38 97 SER A C 1
ATOM 807 O O . SER A 1 97 ? 1.078 -0.221 13.419 1.00 92.38 97 SER A O 1
ATOM 809 N N . ARG A 1 98 ? -0.851 -0.822 12.424 1.00 91.25 98 ARG A N 1
ATOM 810 C CA . ARG A 1 98 ? -0.393 -0.477 11.082 1.00 91.25 98 ARG A CA 1
ATOM 811 C C . ARG A 1 98 ? -0.165 1.021 10.932 1.00 91.25 98 ARG A C 1
ATOM 813 O O . ARG A 1 98 ? 0.888 1.409 10.450 1.00 91.25 98 ARG A O 1
ATOM 820 N N . LEU A 1 99 ? -1.098 1.870 11.354 1.00 92.19 99 LEU A N 1
ATOM 821 C CA . LEU A 1 99 ? -0.932 3.322 11.248 1.00 92.19 99 LEU A CA 1
ATOM 822 C C . LEU A 1 99 ? 0.292 3.823 12.014 1.00 92.19 99 LEU A C 1
ATOM 824 O O . LEU A 1 99 ? 1.027 4.627 11.460 1.00 92.19 99 LEU A O 1
ATOM 828 N N . GLU A 1 100 ? 0.562 3.303 13.211 1.00 92.25 100 GLU A N 1
ATOM 829 C CA . GLU A 1 100 ? 1.742 3.671 14.004 1.00 92.25 100 GLU A CA 1
ATOM 830 C C . GLU A 1 100 ? 3.056 3.327 13.285 1.00 92.25 100 GLU A C 1
ATOM 832 O O . GLU A 1 100 ? 4.013 4.095 13.337 1.00 92.25 100 GLU A O 1
ATOM 837 N N . ARG A 1 101 ? 3.100 2.214 12.537 1.00 89.12 101 ARG A N 1
ATOM 838 C CA . ARG A 1 101 ? 4.276 1.830 11.735 1.00 89.12 101 ARG A CA 1
ATOM 839 C C . ARG A 1 101 ? 4.607 2.858 10.647 1.00 89.12 101 ARG A C 1
ATOM 841 O O . ARG A 1 101 ? 5.781 3.079 10.369 1.00 89.12 101 ARG A O 1
ATOM 848 N N . TYR A 1 102 ? 3.591 3.455 10.022 1.00 87.25 102 TYR A N 1
ATOM 849 C CA . TYR A 1 102 ? 3.765 4.396 8.905 1.00 87.25 102 TYR A CA 1
ATOM 850 C C . TYR A 1 102 ? 3.668 5.873 9.332 1.00 87.25 102 TYR A C 1
ATOM 852 O O . TYR A 1 102 ? 4.138 6.744 8.607 1.00 87.25 102 TYR A O 1
ATOM 860 N N . HIS A 1 103 ? 3.080 6.162 10.497 1.00 90.31 103 HIS A N 1
ATOM 861 C CA . HIS A 1 103 ? 2.819 7.502 11.040 1.00 90.31 103 HIS A CA 1
ATOM 862 C C . HIS A 1 103 ? 3.044 7.534 12.563 1.00 90.31 103 HIS A C 1
ATOM 864 O O . HIS A 1 103 ? 2.082 7.714 13.318 1.00 90.31 103 HIS A O 1
ATOM 870 N N . PRO A 1 104 ? 4.289 7.359 13.036 1.00 89.44 104 PRO A N 1
ATOM 871 C CA . PRO A 1 104 ? 4.570 7.196 14.459 1.00 89.44 104 PRO A CA 1
ATOM 872 C C . PRO A 1 104 ? 4.118 8.410 15.278 1.00 89.44 104 PRO A C 1
ATOM 874 O O . PRO A 1 104 ? 4.463 9.553 14.962 1.00 89.44 104 PRO A O 1
ATOM 877 N N . GLY A 1 105 ? 3.338 8.162 16.333 1.00 85.56 105 GLY A N 1
ATOM 878 C CA . GLY A 1 105 ? 2.839 9.183 17.256 1.00 85.56 105 GLY A CA 1
ATOM 879 C C . GLY A 1 105 ? 1.727 10.085 16.708 1.00 85.56 105 GLY A C 1
ATOM 880 O O . GLY A 1 105 ? 1.405 11.092 17.343 1.00 85.56 105 GLY A O 1
ATOM 881 N N . ARG A 1 106 ? 1.143 9.764 15.544 1.00 85.12 106 ARG A N 1
ATOM 882 C CA . ARG A 1 106 ? 0.094 10.587 14.918 1.00 85.12 106 ARG A CA 1
ATOM 883 C C . ARG A 1 106 ? -1.338 10.129 15.215 1.00 85.12 106 ARG A C 1
ATOM 885 O O . ARG A 1 106 ? -2.206 10.998 15.296 1.00 85.12 106 ARG A O 1
ATOM 892 N N . TYR A 1 107 ? -1.600 8.821 15.331 1.00 81.25 107 TYR A N 1
ATOM 893 C CA . TYR A 1 107 ? -2.960 8.246 15.288 1.00 81.25 107 TYR A CA 1
ATOM 894 C C . TYR A 1 107 ? -3.325 7.338 16.465 1.00 81.25 107 TYR A C 1
ATOM 896 O O . TYR A 1 107 ? -2.490 6.522 16.899 1.00 81.25 107 TYR A O 1
#

Foldseek 3Di:
DADLACAQHPDPDRDFDDDCVVCVPSPDGCCVVCVVVVVVVVVVVVVVVVVVCVVDDVDDVVVVCSLVGPPPPHHPVNSCVVCVVVVNNVCNVVSVVRCCVSPPPPD

pLDDT: mean 91.51, std 5.93, range [70.38, 98.12]

Sequence (107 aa):
IRFLHPGLYPYDDEVLLHDLDSDPHQMINFADDKPDVVEELSGHMDSWRREQFEKGTKIDPLEEMVPLGPFIYYSPERMLQRLEKTGRGERIPELRSRLERYHPGRY

Solvent-accessible surface area (backbone atoms only — not comparable to full-atom values): 6609 Å² total; per-residue (Å²): 88,74,66,83,62,60,71,92,51,93,63,86,64,60,56,46,33,61,55,57,90,87,35,77,78,60,82,58,72,40,34,87,82,37,53,68,60,49,50,52,56,49,50,53,50,54,50,53,50,53,59,49,47,76,75,53,64,97,67,58,69,64,68,68,40,43,77,71,44,81,40,89,90,55,44,70,69,59,49,52,53,48,28,49,77,68,76,43,48,86,52,46,67,58,54,45,56,54,44,37,76,70,37,71,95,74,119

Mean predicted aligned error: 4.53 Å